Protein AF-A0A3D3WH29-F1 (afdb_monomer)

Secondary structure (DSSP, 8-state):
---EEEEEEEE--STTS--SEEEEEEEETTS---EEPP-SS--SS--SSPPP-

pLDDT: mean 88.71, std 7.53, range [55.53, 97.19]

Nearest PDB structures (foldseek):
  6fg9-assembly1_A  TM=5.524E-01  e=4.768E+00  Mus musculus
  3ul5-assembly1_A  TM=4.731E-01  e=4.768E+00  Saccharum officinarum

Radius of gyration: 13.32 Å; Cα contacts (8 Å, |Δi|>4): 81; chains: 1; bounding box: 30×25×34 Å

Solvent-accessible surface area (backbone atoms only — not comparable to full-atom values): 3517 Å² total; per-residue (Å²): 135,90,53,69,45,75,52,64,51,71,50,56,70,42,95,87,62,45,70,60,58,24,40,36,34,38,27,37,74,88,75,44,81,69,42,78,53,92,62,100,63,77,33,82,79,80,75,93,60,83,84,79,133

Foldseek 3Di:
DWDKDKDKDFDADDPVRDDGAIWIWIDTPVRDDIDTDDDPGGDPDDDPDDDDD

Mean predicted aligned error: 5.37 Å

Sequence (53 aa):
NGRVLMYFKQNPTNSDGSGGESYLYRIDITGFNERRIITPEGASDPAWSPFLP

Structure (mmCIF, N/CA/C/O backbone):
data_AF-A0A3D3WH29-F1
#
_entry.id   AF-A0A3D3WH29-F1
#
loop_
_atom_site.group_PDB
_atom_site.id
_atom_site.type_symbol
_atom_site.label_atom_id
_atom_site.label_alt_id
_atom_site.label_comp_id
_atom_site.label_asym_id
_atom_site.label_entity_id
_atom_site.label_seq_id
_atom_site.pdbx_PDB_ins_code
_atom_site.Cartn_x
_atom_site.Cartn_y
_atom_site.Cartn_z
_atom_site.occupancy
_atom_site.B_iso_or_equiv
_atom_site.auth_seq_id
_atom_site.auth_comp_id
_atom_site.auth_asym_id
_atom_site.auth_atom_id
_atom_site.pdbx_PDB_model_num
ATOM 1 N N . ASN A 1 1 ? -12.993 -6.098 14.754 1.00 55.53 1 ASN A N 1
ATOM 2 C CA . ASN A 1 1 ? -13.391 -6.343 13.347 1.00 55.53 1 ASN A CA 1
ATOM 3 C C . ASN A 1 1 ? -12.490 -5.528 12.429 1.00 55.53 1 ASN A C 1
ATOM 5 O O . ASN 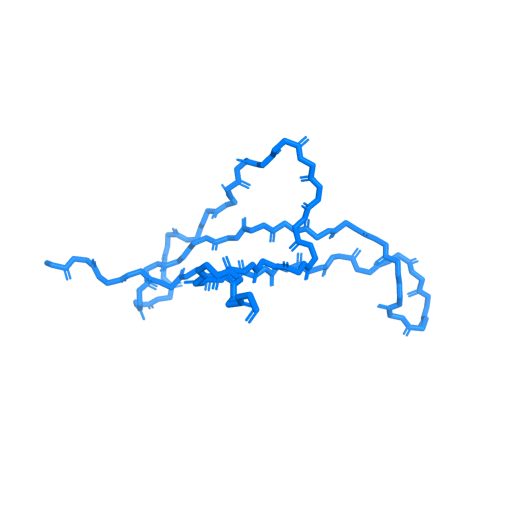A 1 1 ? -12.826 -4.393 12.117 1.00 55.53 1 ASN A O 1
ATOM 9 N N . GLY A 1 2 ? -11.302 -6.054 12.112 1.00 71.81 2 GLY A N 1
ATOM 10 C CA . GLY A 1 2 ? -10.255 -5.325 11.385 1.00 71.81 2 GLY A CA 1
ATOM 11 C C . GLY A 1 2 ? -10.644 -5.085 9.930 1.00 71.81 2 GLY A C 1
ATOM 12 O O . GLY A 1 2 ? -10.879 -6.037 9.189 1.00 71.81 2 GLY A O 1
ATOM 13 N N . ARG A 1 3 ? -10.749 -3.814 9.542 1.00 91.12 3 ARG A N 1
ATOM 14 C CA . ARG A 1 3 ? -10.951 -3.395 8.153 1.00 91.12 3 ARG A CA 1
ATOM 15 C C . ARG A 1 3 ? -9.576 -3.055 7.592 1.00 91.12 3 ARG A C 1
ATOM 17 O O . ARG A 1 3 ? -8.840 -2.297 8.213 1.00 91.12 3 ARG A O 1
ATOM 24 N N . VAL A 1 4 ? -9.231 -3.633 6.452 1.00 93.88 4 VAL A N 1
ATOM 25 C CA . VAL A 1 4 ? -7.929 -3.465 5.798 1.00 93.88 4 VAL A CA 1
ATOM 26 C C . VAL A 1 4 ? -8.157 -2.816 4.441 1.00 93.88 4 VAL A C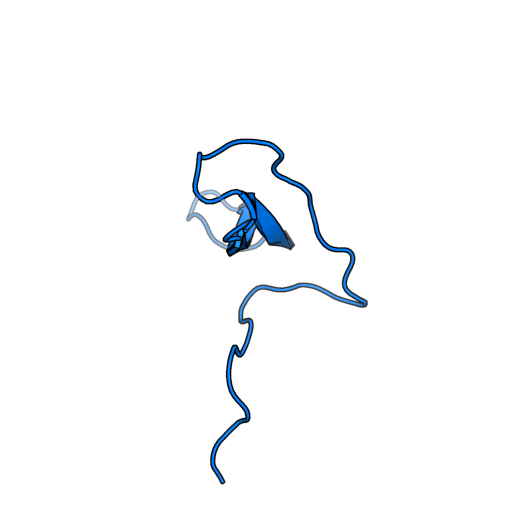 1
ATOM 28 O O . VAL A 1 4 ? -9.115 -3.163 3.752 1.00 93.88 4 VAL A O 1
ATOM 31 N N . LEU A 1 5 ? -7.270 -1.902 4.058 1.00 94.38 5 LEU A N 1
ATOM 32 C CA . LEU A 1 5 ? -7.143 -1.429 2.684 1.00 94.38 5 LEU A CA 1
ATOM 33 C C . LEU A 1 5 ? -5.995 -2.175 2.010 1.00 94.38 5 LEU A C 1
ATOM 35 O O . LEU A 1 5 ? -4.930 -2.354 2.605 1.00 94.38 5 LEU A O 1
ATOM 39 N N . MET A 1 6 ? -6.211 -2.594 0.768 1.00 94.06 6 MET A N 1
ATOM 40 C CA . MET A 1 6 ? -5.132 -2.986 -0.135 1.00 94.06 6 MET A CA 1
ATOM 41 C C . MET A 1 6 ? -4.858 -1.837 -1.097 1.00 94.06 6 MET A C 1
ATOM 43 O O . MET A 1 6 ? -5.725 -0.999 -1.293 1.00 94.06 6 MET A O 1
ATOM 47 N N . TYR A 1 7 ? -3.651 -1.751 -1.636 1.00 94.00 7 TYR A N 1
ATOM 48 C CA . TYR A 1 7 ? -3.266 -0.798 -2.679 1.00 94.00 7 TYR A CA 1
ATOM 49 C C . TYR A 1 7 ? -1.889 -1.192 -3.222 1.00 94.00 7 TY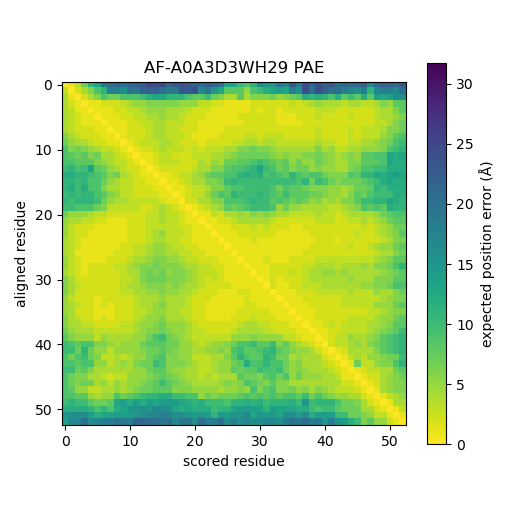R A C 1
ATOM 51 O O . TYR A 1 7 ? -1.235 -2.068 -2.652 1.00 94.00 7 TYR A O 1
ATOM 59 N N . PHE A 1 8 ? -1.429 -0.565 -4.302 1.00 93.56 8 PHE A N 1
ATOM 60 C CA . PHE A 1 8 ? -0.067 -0.752 -4.801 1.00 93.56 8 PHE A CA 1
ATOM 61 C C . PHE A 1 8 ? 0.769 0.521 -4.620 1.00 93.56 8 PHE A C 1
ATOM 63 O O . PHE A 1 8 ? 0.235 1.630 -4.649 1.00 93.56 8 PHE A O 1
ATOM 70 N N . LYS A 1 9 ? 2.080 0.361 -4.418 1.00 92.25 9 LYS A N 1
ATOM 71 C CA . LYS A 1 9 ? 3.067 1.448 -4.511 1.00 92.25 9 LYS A CA 1
ATOM 72 C C . LYS A 1 9 ? 4.004 1.143 -5.660 1.00 92.25 9 LYS A C 1
ATOM 74 O O . LYS A 1 9 ? 4.423 -0.004 -5.799 1.00 92.25 9 LYS A O 1
ATOM 79 N N . GLN A 1 10 ? 4.353 2.173 -6.411 1.00 91.06 10 GLN A N 1
ATOM 80 C CA . GLN A 1 10 ? 5.407 2.131 -7.410 1.00 91.06 10 GLN A CA 1
ATOM 81 C C . GLN A 1 10 ? 6.607 2.912 -6.879 1.00 91.06 10 GLN A C 1
ATOM 83 O O . GLN A 1 10 ? 6.432 3.993 -6.314 1.00 91.06 10 GLN A O 1
ATOM 88 N N . ASN A 1 11 ? 7.808 2.367 -7.058 1.00 88.62 11 ASN A N 1
ATOM 89 C CA . ASN A 1 11 ? 9.070 3.051 -6.784 1.00 88.62 11 ASN A CA 1
ATOM 90 C C . ASN A 1 11 ? 9.683 3.501 -8.119 1.00 88.62 11 ASN A C 1
ATOM 92 O O . ASN A 1 11 ? 10.368 2.687 -8.737 1.00 88.62 11 ASN A O 1
ATOM 96 N N . PRO A 1 12 ? 9.459 4.748 -8.581 1.00 87.44 12 PRO A N 1
ATOM 97 C CA . PRO A 1 12 ? 9.932 5.199 -9.887 1.00 87.44 12 PRO A CA 1
ATOM 98 C C . PRO A 1 12 ? 11.459 5.189 -9.976 1.00 87.44 12 PRO A C 1
ATOM 100 O O . PRO A 1 12 ? 12.139 5.558 -9.017 1.00 87.44 12 PRO A O 1
ATOM 103 N N . THR A 1 13 ? 11.997 4.811 -11.135 1.00 91.06 13 THR A N 1
ATOM 104 C CA . THR A 1 13 ? 13.449 4.839 -11.403 1.00 91.06 13 THR A CA 1
ATOM 105 C C . THR A 1 13 ? 13.852 5.914 -12.404 1.00 91.06 13 THR A C 1
ATOM 107 O O . THR A 1 13 ? 15.013 6.317 -12.422 1.00 91.06 13 THR A O 1
ATOM 110 N N . ASN A 1 14 ? 12.916 6.388 -13.228 1.00 90.75 14 ASN A N 1
ATOM 111 C CA . ASN A 1 14 ? 13.174 7.422 -14.223 1.00 90.75 14 ASN A CA 1
ATOM 112 C C . ASN A 1 14 ? 12.801 8.810 -13.681 1.00 90.75 14 ASN A C 1
ATOM 114 O O . ASN A 1 14 ? 11.932 8.956 -12.821 1.00 90.75 14 ASN A O 1
ATOM 118 N N . SER A 1 15 ? 13.445 9.852 -14.210 1.00 90.00 15 SER A N 1
ATOM 119 C CA . SER A 1 15 ? 13.214 11.249 -13.811 1.00 90.00 15 SER A CA 1
ATOM 120 C C . SER A 1 15 ? 11.831 11.787 -14.194 1.00 90.00 15 SER A C 1
ATOM 122 O O . SER A 1 15 ? 11.375 12.759 -13.599 1.00 90.00 15 SER A O 1
ATOM 124 N N . ASP A 1 16 ? 11.159 11.159 -15.159 1.00 90.19 16 ASP A N 1
ATOM 125 C CA . ASP A 1 16 ? 9.786 11.462 -15.577 1.00 90.19 16 ASP A CA 1
ATOM 126 C C . ASP A 1 16 ? 8.720 10.744 -14.725 1.00 90.19 16 ASP A C 1
ATOM 128 O O . ASP A 1 16 ? 7.527 10.848 -15.005 1.00 90.19 16 ASP A O 1
ATOM 132 N N . GLY A 1 17 ? 9.137 10.017 -13.681 1.00 83.31 17 GLY A N 1
ATOM 133 C CA . GLY A 1 17 ? 8.248 9.252 -12.807 1.00 83.31 17 GLY A CA 1
ATOM 134 C C . GLY A 1 17 ? 7.839 7.886 -13.365 1.00 83.31 17 GLY A C 1
ATOM 135 O O . GLY A 1 17 ? 7.058 7.188 -12.719 1.00 83.31 17 GLY A O 1
ATOM 136 N N . SER A 1 18 ? 8.364 7.484 -14.527 1.00 84.75 18 SER A N 1
ATOM 137 C CA . SER A 1 18 ? 8.116 6.167 -15.113 1.00 84.75 18 SER A CA 1
ATOM 138 C C . SER A 1 18 ? 9.100 5.096 -14.621 1.00 84.75 18 SER A C 1
ATOM 140 O O . SER A 1 18 ? 10.084 5.358 -13.916 1.00 84.75 18 SER A O 1
ATOM 142 N N . GLY A 1 19 ? 8.823 3.853 -15.021 1.00 84.38 19 GLY A N 1
ATOM 143 C CA . GLY A 1 19 ? 9.644 2.697 -14.684 1.00 84.38 19 GLY A CA 1
ATOM 144 C C . GLY A 1 19 ? 9.566 2.309 -13.209 1.00 84.38 19 GLY A C 1
ATOM 145 O O . GLY A 1 19 ? 8.719 2.788 -12.451 1.00 84.38 19 GLY A O 1
ATOM 146 N N . GLY A 1 20 ? 10.476 1.429 -12.811 1.00 88.31 20 GLY A N 1
ATOM 147 C CA . GLY A 1 20 ? 10.556 0.926 -11.451 1.00 88.31 20 GLY A CA 1
ATOM 148 C C . GLY A 1 20 ? 9.575 -0.194 -11.125 1.00 88.31 20 GLY A C 1
ATOM 149 O O . GLY A 1 20 ? 8.817 -0.668 -11.969 1.00 88.31 20 GLY A O 1
ATOM 150 N N . GLU A 1 21 ? 9.644 -0.659 -9.882 1.00 90.38 21 GLU A N 1
ATOM 151 C CA . GLU A 1 21 ? 8.897 -1.827 -9.422 1.00 90.38 21 GLU A CA 1
ATOM 152 C C . GLU A 1 21 ? 7.623 -1.411 -8.690 1.00 90.38 21 GLU A C 1
ATOM 154 O O . GLU A 1 21 ? 7.628 -0.469 -7.889 1.00 90.38 21 GLU A O 1
ATOM 159 N N . SER A 1 22 ? 6.548 -2.159 -8.938 1.00 92.75 22 SER A N 1
ATOM 160 C CA . SER A 1 22 ? 5.260 -1.981 -8.274 1.00 92.75 22 SER A CA 1
ATOM 161 C C . SER A 1 22 ? 4.941 -3.172 -7.386 1.00 92.75 22 SER A C 1
ATOM 163 O O . SER A 1 22 ? 5.033 -4.321 -7.819 1.00 92.75 22 SER A O 1
ATOM 165 N N . TYR A 1 23 ? 4.520 -2.898 -6.153 1.00 93.94 23 TYR A N 1
ATOM 166 C CA . TYR A 1 23 ? 4.221 -3.917 -5.150 1.00 93.94 23 TYR A CA 1
ATOM 167 C C . TYR A 1 23 ? 2.885 -3.664 -4.469 1.00 93.94 23 TYR A C 1
ATOM 169 O O . TYR A 1 23 ? 2.524 -2.517 -4.207 1.00 93.94 23 TYR A O 1
ATOM 177 N N . LEU A 1 24 ? 2.185 -4.742 -4.110 1.00 94.94 24 LEU A N 1
ATOM 178 C CA . LEU A 1 24 ? 0.981 -4.665 -3.289 1.00 94.94 24 LEU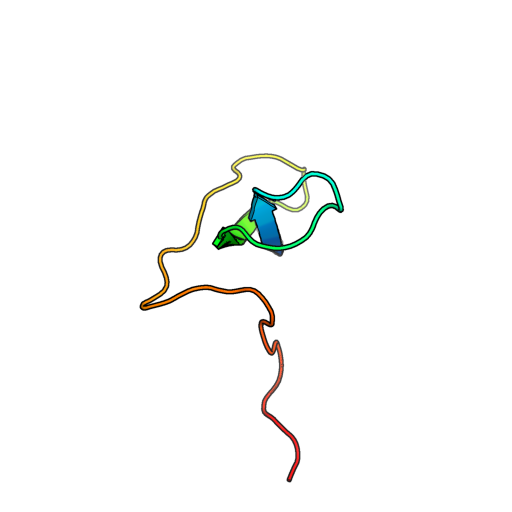 A CA 1
ATOM 179 C C . LEU A 1 24 ? 1.322 -4.476 -1.816 1.00 94.94 24 LEU A C 1
ATOM 181 O O . LEU A 1 24 ? 2.231 -5.105 -1.269 1.00 94.94 24 LEU A O 1
ATOM 185 N N . TYR A 1 25 ? 0.514 -3.659 -1.161 1.00 95.69 25 TYR A N 1
ATOM 186 C CA . TYR A 1 25 ? 0.550 -3.406 0.264 1.00 95.69 25 T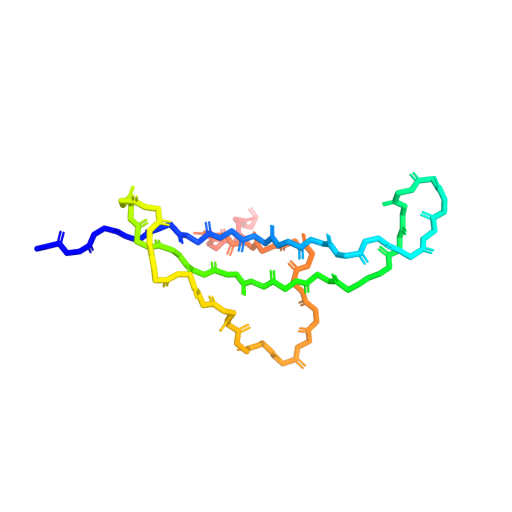YR A CA 1
ATOM 187 C C . TYR A 1 25 ? -0.834 -3.613 0.853 1.00 95.69 25 TYR A C 1
ATOM 189 O O . TYR A 1 25 ? -1.861 -3.438 0.195 1.00 95.69 25 TYR A O 1
ATOM 197 N N . ARG A 1 26 ? -0.843 -3.962 2.135 1.00 95.75 26 ARG A N 1
ATOM 198 C CA . ARG A 1 26 ? -2.030 -3.887 2.974 1.00 95.75 26 ARG A CA 1
ATOM 199 C C . ARG A 1 26 ? -1.762 -2.970 4.151 1.00 95.75 26 ARG A C 1
ATOM 201 O O . ARG A 1 26 ? -0.647 -2.963 4.673 1.00 95.75 26 ARG A O 1
ATOM 208 N N . ILE A 1 27 ? -2.791 -2.279 4.608 1.00 97.19 27 ILE A N 1
ATOM 209 C CA . ILE A 1 27 ? -2.738 -1.437 5.799 1.00 97.19 27 ILE A CA 1
ATOM 210 C C . ILE A 1 27 ? -4.055 -1.553 6.554 1.00 97.19 27 ILE A C 1
ATOM 212 O O . ILE A 1 27 ? -5.117 -1.705 5.946 1.00 97.19 27 ILE A O 1
ATOM 216 N N . ASP A 1 28 ? -3.997 -1.531 7.881 1.00 95.44 28 ASP A N 1
ATOM 217 C CA . ASP A 1 28 ? -5.225 -1.397 8.659 1.00 95.44 28 ASP A CA 1
ATOM 218 C C . ASP A 1 28 ? -5.878 -0.035 8.355 1.00 95.44 28 ASP A C 1
ATOM 220 O O . ASP A 1 28 ? -5.180 0.936 8.064 1.00 95.44 28 ASP A O 1
ATOM 224 N N . ILE A 1 29 ? -7.210 0.060 8.421 1.00 93.81 29 ILE A N 1
ATOM 225 C CA . ILE A 1 29 ? -7.945 1.306 8.136 1.00 93.81 29 ILE A CA 1
ATOM 226 C C . ILE A 1 29 ? -7.537 2.466 9.060 1.00 93.81 29 ILE A C 1
ATOM 228 O O . ILE A 1 29 ? -7.754 3.628 8.730 1.00 93.81 29 ILE A O 1
ATOM 232 N N . THR A 1 30 ? -6.932 2.162 10.211 1.00 94.69 30 THR A N 1
ATOM 233 C CA . THR A 1 30 ? -6.335 3.153 11.117 1.00 94.69 30 THR A CA 1
ATOM 234 C C . THR A 1 30 ? -5.050 3.789 10.578 1.00 94.69 30 THR A C 1
ATOM 236 O O . THR A 1 30 ? -4.570 4.754 11.163 1.00 94.69 30 THR A O 1
ATOM 239 N N . GLY A 1 31 ? -4.480 3.267 9.487 1.00 94.88 31 GLY A N 1
ATOM 240 C CA . GLY A 1 31 ? -3.216 3.732 8.911 1.00 94.88 31 GLY A CA 1
ATOM 241 C C . GLY A 1 31 ? -1.971 3.080 9.521 1.00 94.88 31 GLY A C 1
ATOM 242 O O . GLY A 1 31 ? -0.855 3.509 9.243 1.00 94.88 31 GLY A O 1
ATOM 243 N N . PHE A 1 32 ? -2.133 2.039 10.341 1.00 95.62 32 PHE A N 1
ATOM 244 C CA . PHE A 1 32 ? -1.022 1.327 10.975 1.00 95.62 32 PHE A CA 1
ATOM 245 C C . PHE A 1 32 ? -0.842 -0.088 10.414 1.00 95.62 32 PHE A C 1
ATOM 247 O O . PHE A 1 32 ? -1.695 -0.630 9.708 1.00 95.62 32 PHE A O 1
ATOM 254 N N . ASN A 1 33 ? 0.279 -0.715 10.783 1.00 95.38 33 ASN A N 1
ATOM 255 C CA . ASN A 1 33 ? 0.612 -2.098 10.430 1.00 95.38 33 ASN A CA 1
ATOM 256 C C . ASN A 1 33 ? 0.671 -2.355 8.919 1.00 95.38 33 ASN A C 1
ATOM 258 O O . ASN A 1 33 ? 0.238 -3.409 8.443 1.00 95.38 33 ASN A O 1
ATOM 262 N N . GLU A 1 34 ? 1.226 -1.403 8.171 1.00 96.94 34 GLU A N 1
ATOM 263 C CA . GLU A 1 34 ? 1.463 -1.577 6.747 1.00 96.94 34 GLU A CA 1
ATOM 264 C C . GLU A 1 34 ? 2.421 -2.744 6.486 1.00 96.94 34 GLU A C 1
ATOM 266 O O . GLU A 1 34 ? 3.457 -2.882 7.143 1.00 96.94 34 GLU A O 1
ATOM 271 N N . ARG A 1 35 ? 2.076 -3.601 5.522 1.00 96.31 35 ARG A N 1
ATOM 272 C CA . ARG A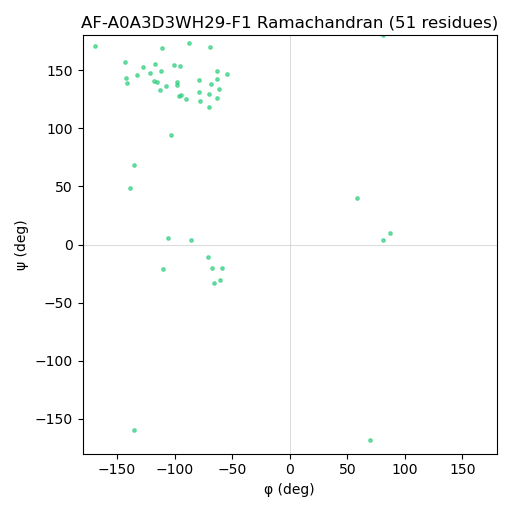 1 35 ? 2.930 -4.712 5.093 1.00 96.31 35 ARG A CA 1
ATOM 273 C C . ARG A 1 35 ? 2.855 -4.906 3.588 1.00 96.31 35 ARG A C 1
ATOM 275 O O . ARG A 1 35 ? 1.764 -4.881 3.017 1.00 96.31 35 ARG A O 1
ATOM 282 N N . ARG A 1 36 ? 4.010 -5.180 2.977 1.00 94.94 36 ARG A N 1
ATOM 283 C CA . ARG A 1 36 ? 4.105 -5.642 1.589 1.00 94.94 36 ARG A CA 1
ATOM 284 C C . ARG A 1 36 ? 3.528 -7.054 1.466 1.00 94.94 36 ARG A C 1
ATOM 286 O O . ARG A 1 36 ? 3.787 -7.913 2.310 1.00 94.94 36 ARG A O 1
AT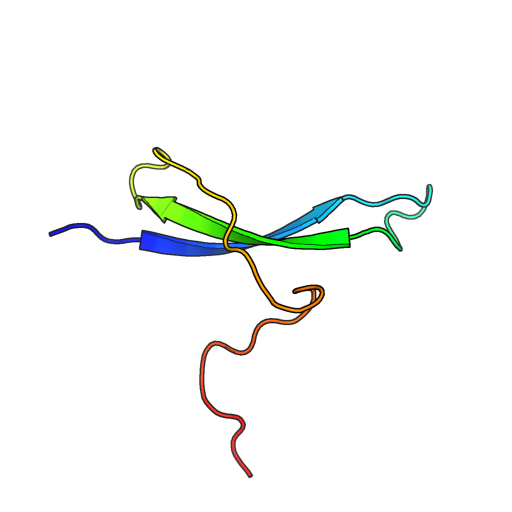OM 293 N N . ILE A 1 37 ? 2.774 -7.284 0.399 1.00 93.94 37 ILE A N 1
ATOM 294 C CA . ILE A 1 37 ? 2.302 -8.600 -0.027 1.00 93.94 37 ILE A CA 1
ATOM 295 C C . ILE A 1 37 ? 3.281 -9.142 -1.066 1.00 93.94 37 ILE A C 1
ATOM 297 O O . ILE A 1 37 ? 3.627 -8.458 -2.030 1.00 93.94 37 ILE A O 1
ATOM 301 N N . ILE A 1 38 ? 3.748 -10.371 -0.854 1.00 92.06 38 ILE A N 1
ATOM 302 C CA . ILE A 1 38 ? 4.603 -11.063 -1.818 1.00 92.06 38 ILE A CA 1
ATOM 303 C C . ILE A 1 38 ? 3.705 -11.579 -2.938 1.00 92.06 38 ILE A C 1
ATOM 305 O O . ILE A 1 38 ? 2.740 -12.299 -2.689 1.00 92.06 38 ILE A O 1
ATOM 309 N N . THR A 1 39 ? 4.029 -11.182 -4.159 1.00 89.44 39 THR A N 1
ATOM 310 C CA . THR A 1 39 ? 3.391 -11.630 -5.396 1.00 89.44 39 THR A CA 1
ATOM 311 C C . THR A 1 39 ? 4.433 -12.360 -6.246 1.00 89.44 39 THR A C 1
ATOM 313 O O . THR A 1 39 ? 5.628 -12.128 -6.046 1.00 89.44 39 THR A O 1
ATOM 316 N N . PRO A 1 40 ? 4.020 -13.277 -7.144 1.00 87.31 40 PRO A N 1
ATOM 317 C CA . PRO A 1 40 ? 4.959 -13.975 -8.024 1.00 87.31 40 PRO A CA 1
ATOM 318 C C . PRO A 1 40 ? 5.744 -13.035 -8.952 1.00 87.31 40 PRO A C 1
ATOM 320 O O . PRO A 1 40 ? 6.889 -13.327 -9.278 1.00 87.31 40 PRO A O 1
ATOM 323 N N . GLU A 1 41 ? 5.137 -11.912 -9.344 1.00 85.12 41 GLU A N 1
ATOM 324 C CA . GLU A 1 41 ? 5.700 -10.907 -10.253 1.00 85.12 41 GLU A CA 1
ATOM 325 C C . GLU A 1 41 ? 5.452 -9.483 -9.708 1.00 85.12 41 GLU A C 1
ATOM 327 O O . GLU A 1 41 ? 5.230 -9.301 -8.511 1.00 85.12 41 GLU A O 1
ATOM 332 N N . GLY A 1 42 ? 5.510 -8.458 -10.565 1.00 83.50 42 GLY A N 1
ATOM 333 C CA . GLY A 1 42 ? 5.114 -7.095 -10.207 1.00 83.50 42 GLY A CA 1
ATOM 334 C C . GLY A 1 42 ? 3.604 -6.950 -9.982 1.00 83.50 42 GLY A C 1
ATOM 335 O O . GLY A 1 42 ? 2.814 -7.845 -10.277 1.00 83.50 42 GLY A O 1
ATOM 336 N N . ALA A 1 43 ? 3.190 -5.795 -9.462 1.00 86.25 43 ALA A N 1
ATOM 337 C CA . ALA A 1 43 ? 1.787 -5.512 -9.166 1.00 86.25 43 ALA A CA 1
ATOM 338 C C . ALA A 1 43 ? 1.366 -4.081 -9.540 1.00 86.25 43 ALA A C 1
ATOM 340 O O . ALA A 1 43 ? 0.794 -3.364 -8.720 1.00 86.25 43 ALA A O 1
ATOM 341 N N . SER A 1 44 ? 1.692 -3.652 -10.762 1.00 83.44 44 SER A N 1
ATOM 342 C CA . SER A 1 44 ? 1.342 -2.321 -11.278 1.00 83.44 44 SER A CA 1
ATOM 343 C C . SER A 1 44 ? -0.162 -2.120 -11.457 1.00 83.44 44 SER A C 1
ATOM 345 O O . SER A 1 44 ? -0.649 -1.025 -11.209 1.00 83.44 44 SER A O 1
ATOM 347 N N . ASP A 1 45 ? -0.898 -3.178 -11.814 1.00 83.69 45 ASP A N 1
ATOM 348 C CA . ASP A 1 45 ? -2.304 -3.079 -12.226 1.00 83.69 45 ASP A CA 1
ATOM 349 C C . ASP A 1 45 ? -3.167 -4.169 -11.569 1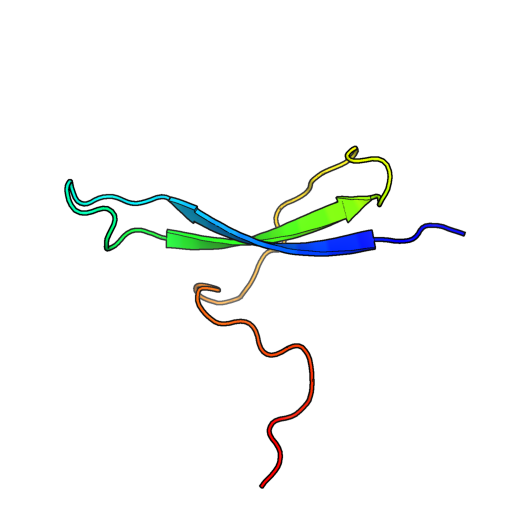.00 83.69 45 ASP A C 1
ATOM 351 O O . ASP A 1 45 ? -3.621 -5.112 -12.222 1.00 83.69 45 ASP A O 1
ATOM 355 N N . PRO A 1 46 ? -3.379 -4.107 -10.243 1.00 82.06 46 PRO A N 1
ATOM 356 C CA . PRO A 1 46 ? -4.155 -5.126 -9.555 1.00 82.06 46 PRO A CA 1
ATOM 357 C C . PRO A 1 46 ? -5.645 -5.040 -9.926 1.00 82.06 46 PRO A C 1
ATOM 359 O O . PRO A 1 46 ? -6.274 -3.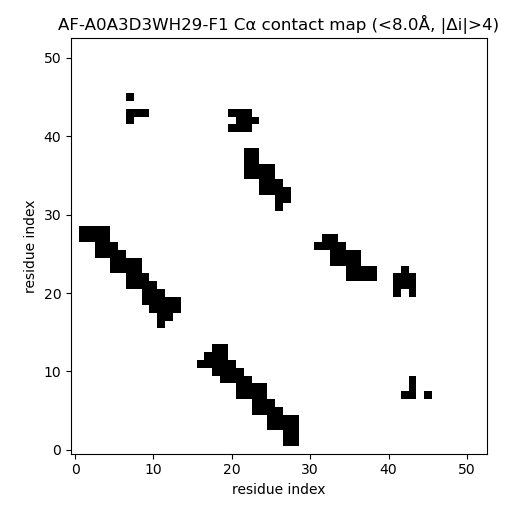995 -9.767 1.00 82.06 46 PRO A O 1
ATOM 362 N N . ALA A 1 47 ? -6.244 -6.167 -10.322 1.00 86.25 47 ALA A N 1
ATOM 363 C CA . ALA A 1 47 ? -7.692 -6.307 -10.496 1.00 86.25 47 ALA A CA 1
ATOM 364 C C . ALA A 1 47 ? -8.356 -6.778 -9.188 1.00 86.25 47 ALA A C 1
ATOM 366 O O . ALA A 1 47 ? -7.951 -7.780 -8.603 1.00 86.25 47 ALA A O 1
ATOM 367 N N . TRP A 1 48 ? -9.359 -6.037 -8.702 1.00 84.75 48 TRP A N 1
ATOM 368 C CA . TRP A 1 48 ? -10.000 -6.279 -7.389 1.00 84.75 48 TRP A CA 1
ATOM 369 C C . TRP A 1 48 ? -11.388 -6.913 -7.517 1.00 84.75 48 TRP A C 1
ATOM 371 O O . TRP A 1 48 ? -12.110 -7.116 -6.542 1.00 84.75 48 TRP A O 1
ATOM 381 N N . SER A 1 49 ? -11.741 -7.238 -8.750 1.00 83.69 49 SER A N 1
ATOM 382 C CA . SER A 1 49 ? -12.906 -7.991 -9.162 1.00 83.69 49 SER A CA 1
ATOM 383 C C . SER A 1 49 ? -12.487 -8.861 -10.346 1.00 83.69 49 SER A C 1
ATOM 385 O O . SER A 1 49 ? -11.514 -8.527 -11.030 1.00 83.69 49 SER A O 1
ATOM 387 N N . PRO A 1 50 ? -13.197 -9.965 -10.617 1.00 80.44 50 PRO A N 1
ATOM 388 C CA . PRO A 1 50 ? -12.988 -10.705 -11.852 1.00 80.44 50 PRO A CA 1
ATOM 389 C C . PRO A 1 50 ? -13.144 -9.783 -13.068 1.00 80.44 50 PRO A C 1
ATOM 391 O O . PRO A 1 50 ? -13.952 -8.849 -13.056 1.00 80.44 50 PRO A O 1
ATOM 394 N N . PHE A 1 51 ? -12.364 -10.057 -14.112 1.00 75.12 51 PHE A N 1
ATOM 395 C CA . PHE A 1 51 ? -12.560 -9.440 -15.417 1.00 75.12 51 PHE A CA 1
ATOM 396 C C . PHE A 1 51 ? -13.931 -9.875 -15.950 1.00 75.12 51 PHE A C 1
ATOM 398 O O . PHE A 1 51 ? -14.234 -11.070 -15.962 1.00 75.12 51 PHE A O 1
ATOM 405 N N . LEU A 1 52 ? -14.778 -8.915 -16.321 1.00 77.94 52 LEU A N 1
ATOM 406 C CA . LEU A 1 52 ? -16.053 -9.221 -16.963 1.00 77.94 52 LEU A CA 1
ATOM 407 C C . LEU A 1 52 ? -15.782 -9.532 -18.446 1.00 77.94 52 LEU A C 1
ATOM 409 O O . LEU A 1 52 ? -15.028 -8.778 -19.062 1.00 77.94 52 LEU A O 1
ATOM 413 N N . PRO A 1 53 ? -16.327 -10.636 -18.989 1.00 77.75 53 PRO A N 1
ATOM 414 C CA . PRO A 1 53 ? -16.138 -11.025 -20.385 1.00 77.75 53 PRO A CA 1
ATOM 415 C C . PRO A 1 53 ? -16.790 -10.054 -21.376 1.00 77.75 53 PRO A C 1
ATOM 417 O O . PRO A 1 53 ? -17.794 -9.400 -21.006 1.00 77.75 53 PRO A O 1
#